Protein AF-A0A6H5GQK2-F1 (afdb_monomer_lite)

InterPro domains:
  IPR013785 Aldolase-type TIM barrel [G3DSA:3.20.20.70] (2-63)
  IPR013785 Aldolase-type TIM barrel [G3DSA:3.20.20.70] (64-144)
  IPR035587 DUS-like, FMN-binding domain [PF01207] (65-162)
  IPR035587 DUS-like, FMN-binding domain [cd02801] (6-141)

Secondary structure (DSSP, 8-state):
---TTEEEE---TTT--HHHHHHHHHTT-SBEE---EEHHHHHHT-HHHHHHT---TT-SSEE--EESS-S-----S---HHHHHHHHHHHTTS--EEES---SHHHHHHHHHH-TT--EEEESHHHHH-TTHHHHHHHTS-----HHHHHHHHHHHHHHHHHHH-SGGG-SSSGGG--

pLDDT: mean 80.26, std 15.57, range [28.27, 96.75]

Organism: NCBI:txid355587

Sequence (179 aa):
IDWKDKLYLAPLTTLGNLPFRRICKEYGADVTCGEMALASSLLRGDASEWSLVKRHSSEDLYGVQIHGRSREQRYTKNADWDYVEECAKKVFPVPVFGNGDVLSYEDYARVRDQCPTVQGVMIGRGALMKPWIFQEIKEKRIMDPSSSERLDMLRRFTNYGLDHWGSDNRVSQFCDLLH

Foldseek 3Di:
DQLAAAEEADQAAPQLAALLQVLLVVLPRLEYEFHAAEPVCVVVVPVVRVRRQDHDPSHPHYYYHYDPDDDDDDDDDFDDLLVQLVVLVVPPPDAAEAEGDCQALVSVVVSCVNRVSHRYYHYYVNCVVPSNRNNCNVVVHDDDDDPVVVVVSVVSSVVVVCVSQNPPVRDPDPVVVPD

Radius of gyration: 16.98 Å; chains: 1; bounding box: 46×35×44 Å

Structure (mmCIF, N/CA/C/O backbone):
data_AF-A0A6H5GQK2-F1
#
_entry.id   AF-A0A6H5GQK2-F1
#
loop_
_atom_site.group_PDB
_atom_site.id
_atom_site.type_symbol
_atom_site.label_atom_id
_atom_site.label_alt_id
_atom_site.label_comp_id
_atom_site.label_asym_id
_atom_site.label_entity_id
_atom_site.label_seq_id
_atom_site.pdbx_PDB_ins_code
_atom_site.Cartn_x
_atom_site.Cartn_y
_atom_site.Cartn_z
_atom_site.occupancy
_atom_site.B_iso_or_equiv
_atom_site.auth_seq_id
_atom_site.auth_comp_id
_atom_site.auth_asym_id
_atom_site.auth_atom_id
_atom_site.pdbx_PDB_model_num
ATOM 1 N N . ILE A 1 1 ? -13.191 -11.853 2.557 1.00 77.94 1 ILE A N 1
ATOM 2 C CA . ILE A 1 1 ? -11.900 -11.148 2.733 1.00 77.94 1 ILE A CA 1
ATOM 3 C C . ILE A 1 1 ? -12.042 -10.309 3.990 1.00 77.94 1 ILE A C 1
ATOM 5 O O . ILE A 1 1 ? -13.047 -9.618 4.099 1.00 77.94 1 ILE A O 1
ATOM 9 N N . ASP A 1 2 ? -11.117 -10.438 4.940 1.00 86.38 2 ASP A N 1
ATOM 10 C CA . ASP A 1 2 ? -11.052 -9.548 6.103 1.00 86.38 2 ASP A CA 1
ATOM 11 C C . ASP A 1 2 ? -10.295 -8.273 5.710 1.00 86.38 2 ASP A C 1
ATOM 13 O O . ASP A 1 2 ? -9.142 -8.346 5.277 1.00 86.38 2 ASP A O 1
ATOM 17 N N . TRP A 1 3 ? -10.970 -7.128 5.793 1.00 85.62 3 TRP A N 1
ATOM 18 C CA . TRP A 1 3 ? -10.455 -5.826 5.361 1.00 85.62 3 TRP A CA 1
ATOM 19 C C . TRP A 1 3 ? -9.858 -5.003 6.501 1.00 85.62 3 TRP A C 1
ATOM 21 O O . TRP A 1 3 ? -9.276 -3.951 6.238 1.00 85.62 3 TRP A O 1
ATOM 31 N N . LYS A 1 4 ? -9.980 -5.477 7.744 1.00 87.94 4 LYS A N 1
ATOM 32 C CA . LYS A 1 4 ? -9.558 -4.740 8.927 1.00 87.94 4 LYS A CA 1
ATOM 33 C C . LYS A 1 4 ? -8.034 -4.596 8.993 1.00 87.94 4 LYS A C 1
ATOM 35 O O . LYS A 1 4 ? -7.294 -5.557 8.784 1.00 87.94 4 LYS A O 1
ATOM 40 N N . ASP A 1 5 ? -7.593 -3.376 9.287 1.00 88.81 5 ASP A N 1
ATOM 41 C CA . ASP A 1 5 ? -6.206 -2.930 9.447 1.00 88.81 5 ASP A CA 1
ATOM 42 C C . ASP A 1 5 ? -5.292 -3.262 8.253 1.00 88.81 5 ASP A C 1
ATOM 44 O O . ASP A 1 5 ? -4.071 -3.335 8.389 1.00 88.81 5 ASP A O 1
ATOM 48 N N . LYS A 1 6 ? -5.873 -3.456 7.060 1.00 91.50 6 LYS A N 1
ATOM 49 C CA . LYS A 1 6 ? -5.107 -3.759 5.848 1.00 91.50 6 LYS A CA 1
ATOM 50 C C . LYS A 1 6 ? -4.387 -2.516 5.340 1.00 91.50 6 LYS A C 1
ATOM 52 O O . LYS A 1 6 ? -4.991 -1.452 5.182 1.00 91.50 6 LYS A O 1
ATOM 57 N N . LEU A 1 7 ? -3.109 -2.680 5.010 1.00 92.25 7 LEU A N 1
ATOM 58 C CA . LEU A 1 7 ? -2.312 -1.644 4.367 1.00 92.25 7 LEU A CA 1
ATOM 59 C C . LEU A 1 7 ? -2.449 -1.750 2.853 1.00 92.25 7 LEU A C 1
ATOM 61 O O . LEU A 1 7 ? -2.122 -2.776 2.250 1.00 92.25 7 LEU A O 1
ATOM 65 N N . TYR A 1 8 ? -2.935 -0.677 2.242 1.00 93.06 8 TYR A N 1
ATOM 66 C CA . TYR A 1 8 ? -3.222 -0.623 0.817 1.00 93.06 8 TYR A CA 1
ATOM 67 C C . TYR A 1 8 ? -2.175 0.266 0.128 1.00 93.06 8 TYR A C 1
ATOM 69 O O . TYR A 1 8 ? -2.024 1.434 0.473 1.00 93.06 8 TYR A O 1
ATOM 77 N N . LEU A 1 9 ? -1.461 -0.237 -0.880 1.00 92.12 9 LEU A N 1
ATOM 78 C CA . LEU A 1 9 ? -0.622 0.613 -1.732 1.00 92.12 9 LEU A CA 1
ATOM 79 C C . LEU A 1 9 ? -1.496 1.417 -2.703 1.00 92.12 9 LEU A C 1
ATOM 81 O O . LEU A 1 9 ? -2.191 0.827 -3.531 1.00 92.12 9 LEU A O 1
ATOM 85 N N . ALA A 1 10 ? -1.470 2.748 -2.605 1.00 88.44 10 ALA A N 1
ATOM 86 C CA . ALA A 1 10 ? -2.297 3.616 -3.440 1.00 88.44 10 ALA A CA 1
ATOM 87 C C . ALA A 1 10 ? -2.037 3.395 -4.943 1.00 88.44 10 ALA A C 1
ATOM 89 O O . ALA A 1 10 ? -0.904 3.092 -5.323 1.00 88.44 10 ALA A O 1
ATOM 90 N N . PRO A 1 11 ? -3.040 3.598 -5.817 1.00 84.81 11 PRO A N 1
ATOM 91 C CA . PRO A 1 11 ? -2.796 3.697 -7.249 1.00 84.81 11 PRO A CA 1
ATOM 92 C C . PRO A 1 11 ? -1.946 4.945 -7.524 1.00 84.81 11 PRO A C 1
ATOM 94 O O . PRO A 1 11 ? -2.381 6.077 -7.312 1.00 84.81 11 PRO A O 1
ATOM 97 N N . LEU A 1 12 ? -0.710 4.735 -7.970 1.00 83.00 12 LEU A N 1
ATOM 98 C CA . LEU A 1 12 ? 0.273 5.793 -8.201 1.00 83.00 12 LEU A CA 1
ATOM 99 C C . LEU A 1 12 ? 0.504 5.944 -9.701 1.00 83.00 12 LEU A C 1
ATOM 101 O O . LEU A 1 12 ? 1.308 5.225 -10.282 1.00 83.00 12 LEU A O 1
ATOM 105 N N . THR A 1 13 ? -0.212 6.865 -10.339 1.00 77.94 13 THR A N 1
ATOM 106 C CA . THR A 1 13 ? -0.029 7.161 -11.768 1.00 77.94 13 THR A CA 1
ATOM 107 C C . THR A 1 13 ? 1.442 7.471 -12.067 1.00 77.94 13 THR A C 1
ATOM 109 O O . THR A 1 13 ? 2.070 8.203 -11.307 1.00 77.94 13 THR A O 1
ATOM 112 N N . THR A 1 14 ? 1.972 6.865 -13.131 1.00 76.06 14 THR A N 1
ATOM 113 C CA . THR A 1 14 ? 3.360 6.894 -13.635 1.00 76.06 14 THR A CA 1
ATOM 114 C C . THR A 1 14 ? 4.455 6.338 -12.722 1.00 76.06 14 THR A C 1
ATOM 116 O O . THR A 1 14 ? 5.582 6.176 -13.178 1.00 76.06 14 THR A O 1
ATOM 119 N N . LEU A 1 15 ? 4.164 6.024 -11.457 1.00 80.94 15 LEU A N 1
ATOM 120 C CA . LEU A 1 15 ? 5.174 5.579 -10.482 1.00 80.94 15 LEU A CA 1
ATOM 121 C C . LEU A 1 15 ? 4.868 4.197 -9.874 1.00 80.94 15 LEU A C 1
ATOM 123 O O . LEU A 1 15 ? 5.761 3.523 -9.371 1.00 80.94 15 LEU A O 1
ATOM 127 N N . GLY A 1 16 ? 3.616 3.744 -9.938 1.00 77.31 16 GLY A N 1
ATOM 128 C CA . GLY A 1 16 ? 3.108 2.500 -9.353 1.00 77.31 16 GLY A CA 1
ATOM 129 C C . GLY A 1 16 ? 3.251 1.266 -10.244 1.00 77.31 16 GLY A C 1
ATOM 130 O O . GLY A 1 16 ? 2.364 0.407 -10.247 1.00 77.31 16 GLY A O 1
ATOM 131 N N . ASN A 1 17 ? 4.332 1.176 -11.020 1.00 87.25 17 ASN A N 1
ATOM 132 C CA . ASN A 1 17 ? 4.568 0.066 -11.945 1.00 87.25 17 ASN A CA 1
ATOM 133 C C . ASN A 1 17 ? 4.754 -1.282 -11.219 1.00 87.25 17 ASN A C 1
ATOM 135 O O . ASN A 1 17 ? 4.971 -1.345 -10.008 1.00 87.25 17 ASN A O 1
ATOM 139 N N . LEU A 1 18 ? 4.654 -2.391 -11.961 1.00 86.50 18 LEU A N 1
ATOM 140 C CA . LEU A 1 18 ? 4.690 -3.734 -11.374 1.00 86.50 18 LEU A CA 1
ATOM 141 C C . LEU A 1 18 ? 5.961 -4.009 -10.534 1.00 86.50 18 LEU A C 1
ATOM 143 O O . LEU A 1 18 ? 5.813 -4.522 -9.422 1.00 86.50 18 LEU A O 1
ATOM 147 N N . PRO A 1 19 ? 7.182 -3.648 -10.984 1.00 90.12 19 PRO A N 1
ATOM 148 C CA . PRO A 1 19 ? 8.389 -3.750 -10.160 1.00 90.12 19 PRO A CA 1
ATOM 149 C C . PRO A 1 19 ? 8.279 -3.040 -8.808 1.00 90.12 19 PRO A C 1
ATOM 151 O O . PRO A 1 19 ? 8.611 -3.628 -7.778 1.00 90.12 19 PRO A O 1
ATOM 154 N N . PHE A 1 20 ? 7.757 -1.811 -8.787 1.00 92.00 20 PHE A N 1
ATOM 155 C CA . PHE A 1 20 ? 7.584 -1.046 -7.553 1.00 92.00 20 PHE A CA 1
ATOM 156 C C . PHE A 1 20 ? 6.598 -1.726 -6.596 1.00 92.00 20 PHE A C 1
ATOM 158 O O . PHE A 1 20 ? 6.884 -1.895 -5.410 1.00 92.00 20 PHE A O 1
ATOM 165 N N . ARG A 1 21 ? 5.461 -2.205 -7.114 1.00 93.12 21 ARG A N 1
ATOM 166 C CA . ARG A 1 21 ? 4.459 -2.900 -6.290 1.00 93.12 21 ARG A CA 1
ATOM 167 C C . ARG A 1 21 ? 4.997 -4.189 -5.678 1.00 93.12 21 ARG A C 1
ATOM 169 O O . ARG A 1 21 ? 4.679 -4.479 -4.527 1.00 93.12 21 ARG A O 1
ATOM 176 N N . ARG A 1 22 ? 5.847 -4.931 -6.403 1.00 93.38 22 ARG A N 1
ATOM 177 C CA . ARG A 1 22 ? 6.537 -6.125 -5.873 1.00 93.38 22 ARG A CA 1
ATOM 178 C C . ARG A 1 22 ? 7.420 -5.772 -4.676 1.00 93.38 22 ARG A C 1
ATOM 180 O O . ARG A 1 22 ? 7.336 -6.449 -3.655 1.00 93.38 22 ARG A O 1
ATOM 187 N N . ILE A 1 23 ? 8.178 -4.677 -4.762 1.00 94.38 23 ILE A N 1
ATOM 188 C CA . ILE A 1 23 ? 8.978 -4.177 -3.635 1.00 94.38 23 ILE A CA 1
ATOM 189 C C . ILE A 1 23 ? 8.078 -3.830 -2.440 1.00 94.38 23 ILE A C 1
ATOM 191 O O . ILE A 1 23 ? 8.321 -4.301 -1.332 1.00 94.38 23 ILE A O 1
ATOM 195 N N . CYS A 1 24 ? 6.997 -3.071 -2.638 1.00 95.06 24 CYS A N 1
ATOM 196 C CA . CYS A 1 24 ? 6.070 -2.746 -1.547 1.00 95.06 24 CYS A CA 1
ATOM 197 C C . CYS A 1 24 ? 5.413 -3.991 -0.928 1.00 95.06 24 CYS A C 1
ATOM 199 O O . CYS A 1 24 ? 5.188 -4.029 0.282 1.00 95.06 24 CYS A O 1
ATOM 201 N N . LYS A 1 25 ? 5.118 -5.016 -1.735 1.00 95.00 25 LYS A N 1
ATOM 202 C CA . LYS A 1 25 ? 4.563 -6.288 -1.261 1.00 95.00 25 LYS A CA 1
ATOM 203 C C . LYS A 1 25 ? 5.546 -7.034 -0.354 1.00 95.00 25 LYS A C 1
ATOM 205 O O . LYS A 1 25 ? 5.121 -7.526 0.687 1.00 95.00 25 LYS A O 1
ATOM 210 N N . GLU A 1 26 ? 6.838 -7.057 -0.688 1.00 94.56 26 GLU A N 1
ATOM 211 C CA . GLU A 1 26 ? 7.888 -7.617 0.184 1.00 94.56 26 GLU A CA 1
ATOM 212 C C . GLU A 1 26 ? 7.983 -6.895 1.525 1.00 94.56 26 GLU A C 1
ATOM 214 O O . GLU A 1 26 ? 8.150 -7.534 2.559 1.00 94.56 26 GLU A O 1
ATOM 219 N N . TYR A 1 27 ? 7.812 -5.574 1.518 1.00 95.56 27 TYR A N 1
ATOM 220 C CA . TYR A 1 27 ? 7.781 -4.769 2.736 1.00 95.56 27 TYR A CA 1
ATOM 221 C C . TYR A 1 27 ? 6.449 -4.844 3.490 1.00 95.56 27 TYR A C 1
ATOM 223 O O . TYR A 1 27 ? 6.282 -4.212 4.528 1.00 95.56 27 TYR A O 1
ATOM 231 N N . GLY A 1 28 ? 5.494 -5.642 3.011 1.00 94.19 28 GLY A N 1
ATOM 232 C CA . GLY A 1 28 ? 4.276 -5.942 3.744 1.00 94.19 28 GLY A CA 1
ATOM 233 C C . GLY A 1 28 ? 3.064 -5.105 3.354 1.00 94.19 28 GLY A C 1
ATOM 234 O O . GLY A 1 28 ? 2.138 -5.026 4.156 1.00 94.19 28 GLY A O 1
ATOM 235 N N . ALA A 1 29 ? 2.993 -4.529 2.154 1.00 95.00 29 ALA A N 1
ATOM 236 C CA . ALA A 1 29 ? 1.700 -4.090 1.624 1.00 95.00 29 ALA A CA 1
ATOM 237 C C . ALA A 1 29 ? 0.729 -5.291 1.550 1.00 95.00 29 ALA A C 1
ATOM 239 O O . ALA A 1 29 ? 1.063 -6.339 0.994 1.00 95.00 29 ALA A O 1
ATOM 240 N N . ASP A 1 30 ? -0.472 -5.174 2.120 1.00 94.31 30 ASP A N 1
ATOM 241 C CA . ASP A 1 30 ? -1.446 -6.273 2.115 1.00 94.31 30 ASP A CA 1
ATOM 242 C C . ASP A 1 30 ? -2.231 -6.301 0.805 1.00 94.31 30 ASP A C 1
ATOM 244 O O . ASP A 1 30 ? -2.402 -7.365 0.203 1.00 94.31 30 ASP A O 1
ATOM 248 N N . VAL A 1 31 ? -2.661 -5.117 0.360 1.00 92.94 31 VAL A N 1
ATOM 249 C CA . VAL A 1 31 ? -3.391 -4.899 -0.889 1.00 92.94 31 VAL A CA 1
ATOM 250 C C . VAL A 1 31 ? -2.546 -4.030 -1.811 1.00 92.94 31 VAL A C 1
ATOM 252 O O . VAL A 1 31 ? -2.018 -2.996 -1.404 1.00 92.94 31 VAL A O 1
ATOM 255 N N . THR A 1 32 ? -2.426 -4.447 -3.063 1.00 91.44 32 THR A N 1
ATOM 256 C CA . THR A 1 32 ? -1.717 -3.704 -4.113 1.00 91.44 32 THR A CA 1
ATOM 257 C C . THR A 1 32 ? -2.703 -3.238 -5.169 1.00 91.44 32 THR A C 1
ATOM 259 O O . THR A 1 32 ? -3.744 -3.863 -5.381 1.00 91.44 32 THR A O 1
ATOM 262 N N . CYS A 1 33 ? -2.398 -2.124 -5.824 1.00 87.19 33 CYS A N 1
ATOM 263 C CA . CYS A 1 33 ? -3.242 -1.601 -6.884 1.00 87.19 33 CYS A CA 1
ATOM 264 C C . CYS A 1 33 ? -2.409 -1.164 -8.071 1.00 87.19 33 CYS A C 1
ATOM 266 O O . CYS A 1 33 ? -1.369 -0.528 -7.895 1.00 87.19 33 CYS A O 1
ATOM 268 N N . GLY A 1 34 ? -2.869 -1.526 -9.267 1.00 81.88 34 GLY A N 1
ATOM 269 C CA . GLY A 1 34 ? -2.313 -0.998 -10.505 1.00 81.88 34 GLY A CA 1
ATOM 270 C C . GLY A 1 34 ? -2.437 0.523 -10.578 1.00 81.88 34 GLY A C 1
ATOM 271 O O . GLY A 1 34 ? -3.142 1.160 -9.792 1.00 81.88 34 GLY A O 1
ATOM 272 N N . GLU A 1 35 ? -1.753 1.118 -11.547 1.00 81.88 35 GLU A N 1
ATOM 273 C CA . GLU A 1 35 ? -1.937 2.538 -11.831 1.00 81.88 35 GLU A CA 1
ATOM 274 C C . GLU A 1 35 ? -3.392 2.841 -12.208 1.00 81.88 35 GLU A C 1
ATOM 276 O O . GLU A 1 35 ? -4.150 1.963 -12.631 1.00 81.88 35 GLU A O 1
ATOM 281 N N . MET A 1 36 ? -3.782 4.110 -12.082 1.00 76.81 36 MET A N 1
ATOM 282 C CA . MET A 1 36 ? -5.102 4.551 -12.511 1.00 76.81 36 MET A CA 1
ATOM 283 C C . MET A 1 36 ? -5.249 4.362 -14.028 1.00 76.81 36 MET A C 1
ATOM 285 O O . MET A 1 36 ? -4.572 5.027 -14.822 1.00 76.81 36 MET A O 1
ATOM 289 N N . ALA A 1 37 ? -6.163 3.475 -14.420 1.00 66.56 37 ALA A N 1
ATOM 290 C CA . ALA A 1 37 ? -6.487 3.205 -15.812 1.00 66.56 37 ALA A CA 1
ATOM 291 C C . ALA A 1 37 ? -7.667 4.075 -16.268 1.00 66.56 37 ALA A C 1
ATOM 293 O O . ALA A 1 37 ? -8.657 4.256 -15.550 1.00 66.56 37 ALA A O 1
ATOM 294 N N . LEU A 1 38 ? -7.574 4.619 -17.481 1.00 69.56 38 LEU A N 1
ATOM 295 C CA . LEU A 1 38 ? -8.651 5.406 -18.078 1.00 69.56 38 LEU A CA 1
ATOM 296 C C . LEU A 1 38 ? -9.708 4.475 -18.676 1.00 69.56 38 LEU A C 1
ATOM 298 O O . LEU A 1 38 ? -9.401 3.654 -19.541 1.00 69.56 38 LEU A O 1
ATOM 302 N N . ALA A 1 39 ? -10.966 4.628 -18.248 1.00 65.12 39 ALA A N 1
ATOM 303 C CA . ALA A 1 39 ? -12.058 3.746 -18.671 1.00 65.12 39 ALA A CA 1
ATOM 304 C C . ALA A 1 39 ? -12.222 3.702 -20.201 1.00 65.12 39 ALA A C 1
ATOM 306 O O . ALA A 1 39 ? -12.412 2.636 -20.782 1.00 65.12 39 ALA A O 1
ATOM 307 N N . SER A 1 40 ? -12.101 4.855 -20.865 1.00 66.56 40 SER A N 1
ATOM 308 C CA . SER A 1 40 ? -12.223 4.976 -22.323 1.00 66.56 40 SER A CA 1
ATOM 309 C C . SER A 1 40 ? -11.122 4.231 -23.079 1.00 66.56 40 SER A C 1
ATOM 311 O O . SER A 1 40 ? -11.400 3.612 -24.102 1.00 66.56 40 SER A O 1
ATOM 313 N N . SER A 1 41 ? -9.890 4.254 -22.576 1.00 67.69 41 SER A N 1
ATOM 314 C CA . SER A 1 41 ? -8.748 3.580 -23.199 1.00 67.69 41 SER A CA 1
ATOM 315 C C . SER A 1 41 ? -8.752 2.068 -22.949 1.00 67.69 41 SER A C 1
ATOM 317 O O . SER A 1 41 ? -8.450 1.293 -23.855 1.00 67.69 41 SER A O 1
ATOM 319 N N . LEU A 1 42 ? -9.213 1.622 -21.772 1.00 61.56 42 LEU A N 1
ATOM 320 C CA . LEU A 1 42 ? -9.459 0.197 -21.515 1.00 61.56 42 LEU A CA 1
ATOM 321 C C . LEU A 1 42 ? -10.505 -0.381 -22.478 1.00 61.56 42 LEU A C 1
ATOM 323 O O . LEU A 1 42 ? -10.278 -1.442 -23.061 1.00 61.56 42 LEU A O 1
ATOM 327 N N . LEU A 1 43 ? -11.617 0.338 -22.685 1.00 67.31 43 LEU A N 1
ATOM 328 C CA . LEU A 1 43 ? -12.691 -0.074 -23.597 1.00 67.31 43 LEU A CA 1
ATOM 329 C C . LEU A 1 43 ? -12.255 -0.109 -25.069 1.00 67.31 43 LEU A C 1
ATOM 331 O O . LEU A 1 43 ? -12.780 -0.913 -25.833 1.00 67.31 43 LEU A O 1
ATOM 335 N N . ARG A 1 44 ? -11.293 0.733 -25.467 1.00 72.62 44 ARG A N 1
ATOM 336 C CA . ARG A 1 44 ? -10.707 0.723 -26.818 1.00 72.62 44 ARG A CA 1
ATOM 337 C C . ARG A 1 44 ? -9.692 -0.396 -27.045 1.00 72.62 44 ARG A C 1
ATOM 339 O O . ARG A 1 44 ? -9.328 -0.640 -28.191 1.00 72.62 44 ARG A O 1
ATOM 346 N N . GLY A 1 45 ? -9.269 -1.098 -25.993 1.00 66.88 45 GLY A N 1
ATOM 347 C CA . GLY A 1 45 ? -8.277 -2.164 -26.113 1.00 66.88 45 GLY A CA 1
ATOM 348 C C . GLY A 1 45 ? -6.835 -1.661 -26.183 1.00 66.88 45 GLY A C 1
ATOM 349 O O . GLY A 1 45 ? -5.970 -2.390 -26.665 1.00 66.88 45 GLY A O 1
ATOM 350 N N . ASP A 1 46 ? -6.558 -0.436 -25.723 1.00 73.50 46 ASP A N 1
ATOM 351 C CA . ASP A 1 46 ? -5.224 0.158 -25.823 1.00 73.50 46 ASP A CA 1
ATOM 352 C C . ASP A 1 46 ? -4.208 -0.683 -25.028 1.00 73.50 46 ASP A C 1
ATOM 354 O O . ASP A 1 46 ? -4.310 -0.833 -23.807 1.00 73.50 46 ASP A O 1
ATOM 358 N N . ALA A 1 47 ? -3.217 -1.254 -25.720 1.00 70.56 47 ALA A N 1
ATOM 359 C CA . ALA A 1 47 ? -2.283 -2.224 -25.139 1.00 70.56 47 ALA A CA 1
ATOM 360 C C . ALA A 1 47 ? -1.469 -1.657 -23.960 1.00 70.56 47 ALA A C 1
ATOM 362 O O . ALA A 1 47 ? -1.130 -2.402 -23.035 1.00 70.56 47 ALA A O 1
ATOM 363 N N . SER A 1 48 ? -1.190 -0.347 -23.966 1.00 70.00 48 SER A N 1
ATOM 364 C CA . SER A 1 48 ? -0.545 0.338 -22.843 1.00 70.00 48 SER A CA 1
ATOM 365 C C . SER A 1 48 ? -1.408 0.280 -21.581 1.00 70.00 48 SER A C 1
ATOM 367 O O . SER A 1 48 ? -0.889 -0.026 -20.513 1.00 70.00 48 SER A O 1
ATOM 369 N N . GLU A 1 49 ? -2.729 0.435 -21.691 1.00 67.44 49 GLU A N 1
ATOM 370 C CA . GLU A 1 49 ? -3.609 0.492 -20.516 1.00 67.44 49 GLU A CA 1
ATOM 371 C C . GLU A 1 49 ? -3.956 -0.899 -19.998 1.00 67.44 49 GLU A C 1
ATOM 373 O O . GLU A 1 49 ? -4.049 -1.115 -18.790 1.00 67.44 49 GLU A O 1
ATOM 378 N N . TRP A 1 50 ? -4.033 -1.882 -20.896 1.00 69.25 50 TRP A N 1
ATOM 379 C CA . TRP A 1 50 ? -4.107 -3.294 -20.521 1.00 69.25 50 TRP A CA 1
ATOM 380 C C . TRP A 1 50 ? -2.857 -3.779 -19.778 1.00 69.25 50 TRP A C 1
ATOM 382 O O . TRP A 1 50 ? -2.919 -4.772 -19.052 1.00 69.25 50 TRP A O 1
ATOM 392 N N . SER A 1 51 ? -1.717 -3.099 -19.925 1.00 71.25 51 SER A N 1
ATOM 393 C CA . SER A 1 51 ? -0.521 -3.404 -19.137 1.00 71.25 51 SER A CA 1
ATOM 394 C C . SER A 1 51 ? -0.651 -2.950 -17.676 1.00 71.25 51 SER A C 1
ATOM 396 O O . SER A 1 51 ? -0.184 -3.661 -16.785 1.00 71.25 51 SER A O 1
ATOM 398 N N . LEU A 1 52 ? -1.366 -1.846 -17.416 1.00 69.56 52 LEU A N 1
ATOM 399 C CA . LEU A 1 52 ? -1.545 -1.267 -16.077 1.00 69.56 52 LEU A CA 1
ATOM 400 C C . LEU A 1 52 ? -2.372 -2.165 -15.148 1.00 69.56 52 LEU A C 1
ATOM 402 O O . LEU A 1 52 ? -2.172 -2.147 -13.933 1.00 69.56 52 LEU A O 1
ATOM 406 N N . VAL A 1 53 ? -3.264 -2.977 -15.725 1.00 74.00 53 VAL A N 1
ATOM 407 C CA . VAL A 1 53 ? -4.149 -3.896 -14.990 1.00 74.00 53 VAL A CA 1
ATOM 408 C C . VAL A 1 53 ? -3.537 -5.281 -14.741 1.00 74.00 53 VAL A C 1
ATOM 410 O O . VAL A 1 53 ? -4.189 -6.159 -14.173 1.00 74.00 53 VAL A O 1
ATOM 413 N N . LYS A 1 54 ? -2.290 -5.513 -15.178 1.00 83.44 54 LYS A N 1
ATOM 414 C CA . LYS A 1 54 ? -1.584 -6.778 -14.942 1.00 83.44 54 LYS A CA 1
ATOM 415 C C . LYS A 1 54 ? -1.081 -6.859 -13.504 1.00 83.44 54 LYS A C 1
ATOM 417 O O . LYS A 1 54 ? -0.574 -5.879 -12.957 1.00 83.44 54 LYS A O 1
ATOM 422 N N . ARG A 1 55 ? -1.128 -8.072 -12.948 1.00 86.94 55 ARG A N 1
ATOM 423 C CA . ARG A 1 55 ? -0.587 -8.409 -11.626 1.00 86.94 55 ARG A CA 1
ATOM 424 C C . ARG A 1 55 ? 0.494 -9.483 -11.700 1.00 86.94 55 ARG A C 1
ATOM 426 O O . ARG A 1 55 ? 0.477 -10.322 -12.602 1.00 86.94 55 ARG A O 1
ATOM 433 N N . HIS A 1 56 ? 1.389 -9.484 -10.724 1.00 89.56 56 HIS A N 1
ATOM 434 C CA . HIS A 1 56 ? 2.339 -10.559 -10.464 1.00 89.56 56 HIS A CA 1
ATOM 435 C C . HIS A 1 56 ? 1.711 -11.608 -9.532 1.00 89.56 56 HIS A C 1
ATOM 437 O O . HIS A 1 56 ? 0.785 -11.318 -8.774 1.00 89.56 56 HIS A O 1
ATOM 443 N N . SER A 1 57 ? 2.218 -12.842 -9.558 1.00 88.56 57 SER A N 1
ATOM 444 C CA . SER A 1 57 ? 1.717 -13.939 -8.715 1.00 88.56 57 SER A CA 1
ATOM 445 C C . SER A 1 57 ? 1.878 -13.684 -7.214 1.00 88.56 57 SER A C 1
ATOM 447 O O . SER A 1 57 ? 1.125 -14.248 -6.430 1.00 88.56 57 SER A O 1
ATOM 449 N N . SER A 1 58 ? 2.811 -12.812 -6.820 1.00 88.38 58 SER A N 1
ATOM 450 C CA . SER A 1 58 ? 3.015 -12.390 -5.427 1.00 88.38 58 SER A CA 1
ATOM 451 C C . SER A 1 58 ? 1.954 -11.412 -4.907 1.00 88.38 58 SER A C 1
ATOM 453 O O . SER A 1 58 ? 1.967 -11.087 -3.727 1.00 88.38 58 SER A O 1
ATOM 455 N N . GLU A 1 59 ? 1.082 -10.868 -5.761 1.00 86.19 59 GLU A N 1
ATOM 456 C CA . GLU A 1 59 ? 0.019 -9.937 -5.364 1.00 86.19 59 GLU A CA 1
ATOM 457 C C . GLU A 1 59 ? -1.264 -10.725 -5.025 1.00 86.19 59 GLU A C 1
ATOM 459 O O . GLU A 1 59 ? -2.121 -10.949 -5.887 1.00 86.19 59 GLU A O 1
ATOM 464 N N . ASP A 1 60 ? -1.381 -11.168 -3.764 1.00 88.19 60 ASP A N 1
ATOM 465 C CA . ASP A 1 60 ? -2.499 -12.010 -3.284 1.00 88.19 60 ASP A CA 1
ATOM 466 C C . ASP A 1 60 ? -3.850 -11.278 -3.289 1.00 88.19 60 ASP A C 1
ATOM 468 O O . ASP A 1 60 ? -4.888 -11.859 -3.607 1.00 88.19 60 ASP A O 1
ATOM 472 N N . LEU A 1 61 ? -3.829 -9.988 -2.936 1.00 89.19 61 LEU A N 1
ATOM 473 C CA . LEU A 1 61 ? -4.964 -9.072 -2.996 1.00 89.19 61 LEU A CA 1
ATOM 474 C C . LEU A 1 61 ? -4.576 -7.902 -3.904 1.00 89.19 61 LEU A C 1
ATOM 476 O O . LEU A 1 61 ? -3.718 -7.085 -3.559 1.00 89.19 61 LEU A O 1
ATOM 480 N N . TYR A 1 62 ? -5.201 -7.852 -5.079 1.00 86.81 62 TYR A N 1
ATOM 481 C CA . TYR A 1 62 ? -4.907 -6.888 -6.135 1.00 86.81 62 TYR A CA 1
ATOM 482 C C . TYR A 1 62 ? -6.189 -6.220 -6.633 1.00 86.81 62 TYR A C 1
ATOM 484 O O . TYR A 1 62 ? -7.206 -6.889 -6.828 1.00 86.81 62 TYR A O 1
ATOM 492 N N . GLY A 1 63 ? -6.129 -4.910 -6.861 1.00 82.75 63 GLY A N 1
ATOM 493 C CA . GLY A 1 63 ? -7.199 -4.130 -7.477 1.00 82.75 63 GLY A CA 1
ATOM 494 C C . GLY A 1 63 ? -6.678 -3.167 -8.541 1.00 82.75 63 GLY A C 1
ATOM 495 O O . GLY A 1 63 ? -5.476 -3.005 -8.728 1.00 82.75 63 GLY A O 1
ATOM 496 N N . VAL A 1 64 ? -7.598 -2.513 -9.245 1.00 74.94 64 VAL A N 1
ATOM 497 C CA . VAL A 1 64 ? -7.292 -1.424 -10.181 1.00 74.94 64 VAL A CA 1
ATOM 498 C C . VAL A 1 64 ? -8.281 -0.291 -9.960 1.00 74.94 64 VAL A C 1
ATOM 500 O O . VAL A 1 64 ? -9.471 -0.533 -9.748 1.00 74.94 64 VAL A O 1
ATOM 503 N N . GLN A 1 65 ? -7.801 0.950 -10.004 1.00 74.56 65 GLN A N 1
ATOM 504 C CA . GLN A 1 65 ? -8.674 2.118 -10.004 1.00 74.56 65 GLN A CA 1
ATOM 505 C C . GLN A 1 65 ? -8.971 2.517 -11.450 1.00 74.56 65 GLN A C 1
ATOM 507 O O . GLN A 1 65 ? -8.057 2.795 -12.224 1.00 74.56 65 GLN A O 1
ATOM 512 N N . ILE A 1 66 ? -10.256 2.563 -11.802 1.00 61.47 66 ILE A N 1
ATOM 513 C CA . ILE A 1 66 ? -10.711 3.029 -13.112 1.00 61.47 66 ILE A CA 1
ATOM 514 C C . ILE A 1 66 ? -11.288 4.430 -12.948 1.00 61.47 66 ILE A C 1
ATOM 516 O O . ILE A 1 66 ? -12.222 4.634 -12.171 1.00 61.47 66 ILE A O 1
ATOM 520 N N . HIS A 1 67 ? -10.750 5.393 -13.693 1.00 63.53 67 HIS A N 1
ATOM 521 C CA . HIS A 1 67 ? -11.265 6.757 -13.707 1.00 63.53 67 HIS A CA 1
ATOM 522 C C . HIS A 1 67 ? -12.040 7.037 -15.000 1.00 63.53 67 HIS A C 1
ATOM 524 O O . HIS A 1 67 ? -11.587 6.728 -16.104 1.00 63.53 67 HIS A O 1
ATOM 530 N N . GLY A 1 68 ? -13.236 7.615 -14.857 1.00 40.53 68 GLY A N 1
ATOM 531 C CA . GLY A 1 68 ? -14.148 7.917 -15.967 1.00 40.53 68 GLY A CA 1
ATOM 532 C C . GLY A 1 68 ? -13.901 9.261 -16.668 1.00 40.53 68 GLY A C 1
ATOM 533 O O . GLY A 1 68 ? -14.702 9.639 -17.519 1.00 40.53 68 GLY A O 1
ATOM 534 N N . ARG A 1 69 ? -12.850 10.009 -16.295 1.00 46.84 69 ARG A N 1
ATOM 535 C CA . ARG A 1 69 ? -12.466 11.326 -16.858 1.00 46.84 69 ARG A CA 1
ATOM 536 C C . ARG A 1 69 ? -10.932 11.421 -17.031 1.00 46.84 69 ARG A C 1
ATOM 538 O O . ARG A 1 69 ? -10.249 10.433 -16.791 1.00 46.84 69 ARG A O 1
ATOM 545 N N . SER A 1 70 ? -10.381 12.533 -17.532 1.00 52.66 70 SER A N 1
ATOM 546 C CA . SER A 1 70 ? -8.935 12.689 -17.820 1.00 52.66 70 SER A CA 1
ATOM 547 C C . SER A 1 70 ? -8.062 12.832 -16.553 1.00 52.66 70 SER A C 1
ATOM 549 O O . SER A 1 70 ? -8.544 13.214 -15.492 1.00 52.66 70 SER A O 1
ATOM 551 N N . ARG A 1 71 ? -6.759 12.516 -16.664 1.00 53.44 71 ARG A N 1
ATOM 552 C CA . ARG A 1 71 ? -5.765 12.337 -15.572 1.00 53.44 71 ARG A CA 1
ATOM 553 C C . ARG A 1 71 ? -5.427 13.576 -14.704 1.00 53.44 71 ARG A C 1
ATOM 555 O O . ARG A 1 71 ? -4.634 13.452 -13.778 1.00 53.44 71 ARG A O 1
ATOM 562 N N . GLU A 1 72 ? -5.958 14.765 -14.982 1.00 54.06 72 GLU A N 1
ATOM 563 C CA . GLU A 1 72 ? -5.263 16.039 -14.685 1.00 54.06 72 GLU A CA 1
ATOM 564 C C . GLU A 1 72 ? -5.609 16.754 -13.363 1.00 54.06 72 GLU A C 1
ATOM 566 O O . GLU A 1 72 ? 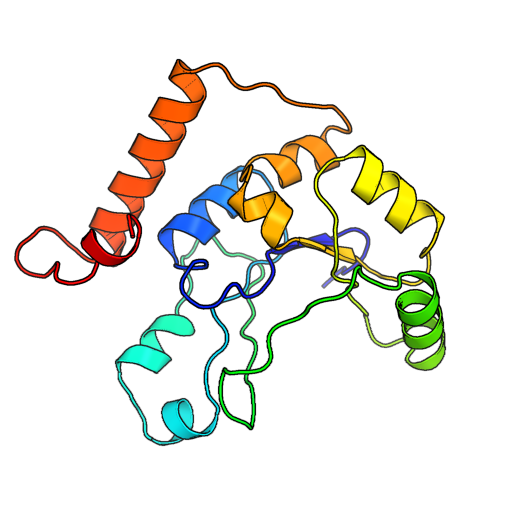-5.200 17.895 -13.152 1.00 54.06 72 GLU A O 1
ATOM 571 N N . GLN A 1 73 ? -6.295 16.118 -12.415 1.00 47.41 73 GLN A N 1
ATOM 572 C CA . GLN A 1 73 ? -6.603 16.772 -11.136 1.00 47.41 73 GLN A CA 1
ATOM 573 C C . GLN A 1 73 ? -5.478 16.564 -10.110 1.00 47.41 73 GLN A C 1
ATOM 575 O O . GLN A 1 73 ? -5.363 15.517 -9.479 1.00 47.41 73 GLN A O 1
ATOM 580 N N . ARG A 1 74 ? -4.628 17.587 -9.952 1.00 50.50 74 ARG A N 1
ATOM 581 C CA . ARG A 1 74 ? -3.569 17.651 -8.929 1.00 50.50 74 ARG A CA 1
ATOM 582 C C . ARG A 1 74 ? -4.127 18.176 -7.596 1.00 50.50 74 ARG A C 1
ATOM 584 O O . ARG A 1 74 ? -4.932 19.104 -7.589 1.00 50.50 74 ARG A O 1
ATOM 591 N N . TYR A 1 75 ? -3.665 17.624 -6.472 1.00 54.78 75 TYR A N 1
ATOM 592 C CA . TYR A 1 75 ? -4.049 18.043 -5.115 1.00 54.78 75 TYR A CA 1
ATOM 593 C C . TYR A 1 75 ? -3.052 19.072 -4.550 1.00 54.78 75 TYR A C 1
ATOM 595 O O . TYR A 1 75 ? -1.848 18.837 -4.581 1.00 54.78 75 TYR A O 1
ATOM 603 N N . THR A 1 76 ? -3.543 20.197 -4.018 1.00 52.25 76 THR A N 1
ATOM 604 C CA . THR A 1 76 ? -2.735 21.272 -3.391 1.00 52.25 76 THR A CA 1
ATOM 605 C C . THR A 1 76 ? -3.020 21.464 -1.896 1.00 52.25 76 THR A C 1
ATOM 607 O O . THR A 1 76 ? -2.576 22.446 -1.305 1.00 52.25 76 THR A O 1
ATOM 610 N N . LYS A 1 77 ? -3.764 20.548 -1.264 1.00 62.00 77 LYS A N 1
ATOM 611 C CA . LYS A 1 77 ? -4.136 20.623 0.157 1.00 62.00 77 LYS A CA 1
ATOM 612 C C . LYS A 1 77 ? -3.807 19.318 0.881 1.00 62.00 77 LYS A C 1
ATOM 614 O O . LYS A 1 77 ? -3.840 18.257 0.260 1.00 62.00 77 LYS A O 1
ATOM 619 N N . ASN A 1 78 ? -3.509 19.428 2.177 1.00 69.50 78 ASN A N 1
ATOM 620 C CA . ASN A 1 78 ? -3.366 18.282 3.078 1.00 69.50 78 ASN A CA 1
ATOM 621 C C . ASN A 1 78 ? -4.682 17.495 3.158 1.00 69.50 78 ASN A C 1
ATOM 623 O O . ASN A 1 78 ? -5.759 18.045 2.913 1.00 69.50 78 ASN A O 1
ATOM 627 N N . ALA A 1 79 ? -4.586 16.220 3.513 1.00 73.44 79 ALA A N 1
ATOM 628 C CA . ALA A 1 79 ? -5.736 15.353 3.698 1.00 73.44 79 ALA A CA 1
ATOM 629 C C . ALA A 1 79 ? -6.533 15.721 4.957 1.00 73.44 79 ALA A C 1
ATOM 631 O O . ALA A 1 79 ? -5.976 15.884 6.042 1.00 73.44 79 ALA A O 1
ATOM 632 N N . ASP A 1 80 ? -7.849 15.817 4.796 1.00 77.94 80 ASP A N 1
ATOM 633 C CA . ASP A 1 80 ? -8.805 16.045 5.876 1.00 77.94 80 ASP A CA 1
ATOM 634 C C . ASP A 1 80 ? -9.330 14.693 6.381 1.00 77.94 80 ASP A C 1
ATOM 636 O O . ASP A 1 80 ? -10.243 14.097 5.804 1.00 77.94 80 ASP A O 1
ATOM 640 N N . TRP A 1 81 ? -8.688 14.168 7.424 1.00 79.56 81 TRP A N 1
ATOM 641 C CA . TRP A 1 81 ? -9.010 12.856 7.987 1.00 79.56 81 TRP A CA 1
ATOM 642 C C . TRP A 1 81 ? -10.314 12.842 8.798 1.00 79.56 81 TRP A C 1
ATOM 644 O O . TRP A 1 81 ? -10.970 11.800 8.861 1.00 79.56 81 TRP A O 1
ATOM 654 N N . ASP A 1 82 ? -10.749 13.990 9.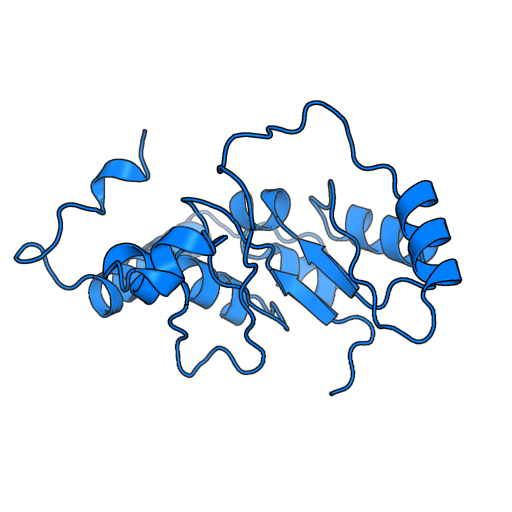328 1.00 79.69 82 ASP A N 1
ATOM 655 C CA . ASP A 1 82 ? -12.055 14.111 9.984 1.00 79.69 82 ASP A CA 1
ATOM 656 C C . ASP A 1 82 ? -13.180 13.907 8.964 1.00 79.69 82 ASP A C 1
ATOM 658 O O . ASP A 1 82 ? -14.092 13.104 9.187 1.00 79.69 82 ASP A O 1
ATOM 662 N N . TYR A 1 83 ? -13.064 14.536 7.789 1.00 71.38 83 TYR A N 1
ATOM 663 C CA . TYR A 1 83 ? -14.015 14.345 6.693 1.00 71.38 83 TYR A CA 1
ATOM 664 C C . TYR A 1 83 ? -14.048 12.892 6.190 1.00 71.38 83 TYR A C 1
ATOM 666 O O . TYR A 1 83 ? -15.119 12.338 5.923 1.00 71.38 83 TYR A O 1
ATOM 674 N N . VAL A 1 84 ? -12.885 12.236 6.101 1.00 67.94 84 VAL A N 1
ATOM 675 C CA . VAL A 1 84 ? -12.789 10.815 5.718 1.00 67.94 84 VAL A CA 1
ATOM 676 C C . VAL A 1 84 ? -13.531 9.915 6.713 1.00 67.94 84 VAL A C 1
ATOM 678 O O . VAL A 1 84 ? -14.265 9.020 6.287 1.00 67.94 84 VAL A O 1
ATOM 681 N N . GLU A 1 85 ? -13.391 10.155 8.018 1.00 84.25 85 GLU A N 1
ATOM 682 C CA . GLU A 1 85 ? -14.096 9.396 9.059 1.00 84.25 85 GLU A CA 1
ATOM 683 C C . GLU A 1 85 ? -15.616 9.626 9.015 1.00 84.25 85 GLU A C 1
ATOM 685 O O . GLU A 1 85 ? -16.393 8.675 9.140 1.00 84.25 85 GLU A O 1
ATOM 690 N N . GLU A 1 86 ? -16.074 10.862 8.784 1.00 71.75 86 GLU A N 1
ATOM 691 C CA . GLU A 1 86 ? -17.502 11.151 8.597 1.00 71.75 86 GLU A CA 1
ATOM 692 C C . GLU A 1 86 ? -18.089 10.415 7.385 1.00 71.75 86 GLU A C 1
ATOM 694 O O . GLU A 1 86 ? -19.187 9.848 7.465 1.00 71.75 86 GLU A O 1
ATOM 699 N N . CYS A 1 87 ? -17.361 10.384 6.265 1.00 65.50 87 CYS A N 1
ATOM 700 C CA . CYS A 1 87 ? -17.741 9.601 5.094 1.00 65.50 87 CYS A CA 1
ATOM 701 C C . CYS A 1 87 ? -17.801 8.103 5.417 1.00 65.50 87 CYS A C 1
ATOM 703 O O . CYS A 1 87 ? -18.795 7.456 5.079 1.00 65.50 87 CYS A O 1
ATOM 705 N N . ALA A 1 88 ? -16.785 7.565 6.101 1.00 72.19 88 ALA A N 1
ATOM 706 C CA . ALA A 1 88 ? -16.714 6.153 6.474 1.00 72.19 88 ALA A CA 1
ATOM 707 C C . ALA A 1 88 ? -17.911 5.717 7.334 1.00 72.19 88 ALA A C 1
ATOM 709 O O . ALA A 1 88 ? -18.523 4.684 7.057 1.00 72.19 88 ALA A O 1
ATOM 710 N N . LYS A 1 89 ? -18.316 6.538 8.312 1.00 79.38 89 LYS A N 1
ATOM 711 C CA . LYS A 1 89 ? -19.508 6.292 9.143 1.00 79.38 89 LYS A CA 1
ATOM 712 C C . LYS A 1 89 ? -20.798 6.231 8.328 1.00 79.38 89 LYS A C 1
ATOM 714 O O . LYS A 1 89 ? -21.643 5.381 8.592 1.00 79.38 89 LYS A O 1
ATOM 719 N N . LYS A 1 90 ? -20.960 7.113 7.336 1.00 75.31 90 LYS A N 1
ATOM 720 C CA . LYS A 1 90 ? -22.188 7.194 6.522 1.00 75.31 90 LYS A CA 1
ATOM 721 C C . LYS A 1 90 ? -22.370 6.019 5.569 1.00 75.31 90 LYS A C 1
ATOM 723 O O . LYS A 1 90 ? -23.505 5.649 5.292 1.00 75.31 90 LYS A O 1
ATOM 728 N N . VAL A 1 91 ? -21.279 5.468 5.041 1.00 74.88 91 VAL A N 1
ATOM 729 C CA . VAL A 1 91 ? -21.338 4.378 4.049 1.00 74.88 91 VAL A CA 1
ATOM 730 C C . VAL A 1 91 ? -21.218 2.988 4.672 1.00 74.88 91 VAL A C 1
ATOM 732 O O . VAL A 1 91 ? -21.260 1.989 3.955 1.00 74.88 91 VAL A O 1
ATOM 735 N N . PHE A 1 92 ? -21.092 2.900 5.997 1.00 70.44 92 PHE A N 1
ATOM 736 C CA . PHE A 1 92 ? -21.118 1.635 6.723 1.00 70.44 92 PHE A CA 1
ATOM 737 C C . PHE A 1 92 ? -22.356 0.795 6.329 1.00 70.44 92 PHE A C 1
ATOM 739 O O . PHE A 1 92 ? -23.456 1.344 6.245 1.00 70.44 92 PHE A O 1
ATOM 746 N N . PRO A 1 93 ? -22.223 -0.529 6.093 1.00 79.62 93 PRO A N 1
ATOM 747 C CA . PRO A 1 93 ? -21.069 -1.398 6.367 1.00 79.62 93 PRO A CA 1
ATOM 748 C C . PRO A 1 93 ? -20.065 -1.557 5.210 1.00 79.62 93 PRO A C 1
ATOM 750 O O . PRO A 1 93 ? -19.267 -2.494 5.217 1.00 79.62 93 PRO A O 1
ATOM 753 N N . VAL A 1 94 ? -20.090 -0.687 4.198 1.00 76.75 94 VAL A N 1
ATOM 754 C CA . VAL A 1 94 ? -19.138 -0.765 3.079 1.00 76.75 94 VAL A CA 1
ATOM 755 C C . VAL A 1 94 ? -17.713 -0.487 3.585 1.00 76.75 94 VAL A C 1
ATOM 757 O O . VAL A 1 94 ? -17.506 0.507 4.284 1.00 76.75 94 VAL A O 1
ATOM 760 N N . PRO A 1 95 ? -16.709 -1.325 3.252 1.00 79.12 95 PRO A N 1
ATOM 761 C CA . PRO A 1 95 ? -15.337 -1.100 3.687 1.00 79.12 95 PRO A CA 1
ATOM 762 C C . PRO A 1 95 ? -14.751 0.150 3.025 1.00 79.12 95 PRO A C 1
ATOM 764 O O . PRO A 1 95 ? -14.672 0.240 1.799 1.00 79.12 95 PRO A O 1
ATOM 767 N N . VAL A 1 96 ? -14.307 1.099 3.850 1.00 78.06 96 VAL A N 1
ATOM 768 C CA . VAL A 1 96 ? -13.656 2.338 3.410 1.00 78.06 96 VAL A CA 1
ATOM 769 C C . VAL A 1 96 ? -12.175 2.300 3.746 1.00 78.06 96 VAL A C 1
ATOM 771 O O . VAL A 1 96 ? -11.795 1.977 4.871 1.00 78.06 96 VAL A O 1
ATOM 774 N N . PHE A 1 97 ? -11.356 2.681 2.769 1.00 84.56 97 PHE A N 1
ATOM 775 C CA . PHE A 1 97 ? -9.923 2.893 2.927 1.00 84.56 97 PHE A CA 1
ATOM 776 C C . PHE A 1 97 ? -9.636 4.384 2.820 1.00 84.56 97 PHE A C 1
ATOM 778 O O . PHE A 1 97 ? -9.922 4.994 1.790 1.00 84.56 97 PHE A O 1
ATOM 785 N N . GLY A 1 98 ? -9.088 4.972 3.879 1.00 81.12 98 GLY A N 1
ATOM 786 C CA . GLY A 1 98 ? -8.696 6.376 3.863 1.00 81.12 98 GLY A CA 1
ATOM 787 C C . GLY A 1 98 ? -7.324 6.559 3.220 1.00 81.12 98 GLY A C 1
ATOM 788 O O . GLY A 1 98 ? -6.470 5.679 3.320 1.00 81.12 98 GLY A O 1
ATOM 789 N N . ASN A 1 99 ? -7.093 7.693 2.564 1.00 82.19 99 ASN A N 1
ATOM 790 C CA . ASN A 1 99 ? -5.824 8.017 1.914 1.00 82.19 99 ASN A CA 1
ATOM 791 C C . ASN A 1 99 ? -5.403 9.449 2.246 1.00 82.19 99 ASN A C 1
ATOM 793 O O . ASN A 1 99 ? -6.217 10.361 2.120 1.00 82.19 99 ASN A O 1
ATOM 797 N N . GLY A 1 100 ? -4.122 9.648 2.573 1.00 80.31 100 GLY A N 1
ATOM 798 C CA . GLY A 1 100 ? -3.553 10.992 2.670 1.00 80.31 100 GLY A CA 1
ATOM 799 C C . GLY A 1 100 ? -2.463 11.170 3.724 1.00 80.31 100 GLY A C 1
ATOM 800 O O . GLY A 1 100 ? -2.633 10.771 4.865 1.00 80.31 100 GLY A O 1
ATOM 801 N N . ASP A 1 101 ? -1.346 11.789 3.335 1.00 84.25 101 ASP A N 1
ATOM 802 C CA . ASP A 1 101 ? -0.290 12.299 4.234 1.00 84.25 101 ASP A CA 1
ATOM 803 C C . ASP A 1 101 ? 0.232 11.334 5.322 1.00 84.25 101 ASP A C 1
ATOM 805 O O . ASP A 1 101 ? 0.710 11.767 6.364 1.00 84.25 101 ASP A O 1
ATOM 809 N N . VAL A 1 102 ? 0.198 10.021 5.073 1.00 89.38 102 VAL A N 1
ATOM 810 C CA . VAL A 1 102 ? 0.860 9.027 5.931 1.00 89.38 102 VAL A CA 1
ATOM 811 C C . VAL A 1 102 ? 2.286 8.824 5.440 1.00 89.38 102 VAL A C 1
ATOM 813 O O . VAL A 1 102 ? 2.511 8.177 4.411 1.00 89.38 102 VAL A O 1
ATOM 816 N N . LEU A 1 103 ? 3.238 9.426 6.156 1.00 92.44 103 LEU A N 1
ATOM 817 C CA . LEU A 1 103 ? 4.664 9.420 5.831 1.00 92.44 103 LEU A CA 1
ATOM 818 C C . LEU A 1 103 ? 5.505 8.691 6.884 1.00 92.44 103 LEU A C 1
ATOM 820 O O . LEU A 1 103 ? 6.704 8.536 6.681 1.00 92.44 103 LEU A O 1
ATOM 824 N N . SER A 1 104 ? 4.920 8.209 7.978 1.00 93.69 104 SER A N 1
ATOM 825 C CA . SER A 1 104 ? 5.590 7.371 8.978 1.00 93.69 104 SER A CA 1
ATOM 826 C C . SER A 1 104 ? 4.618 6.438 9.701 1.00 93.69 104 SER A C 1
ATOM 828 O O . SER A 1 104 ? 3.401 6.508 9.498 1.00 93.69 104 SER A O 1
ATOM 830 N N . TYR A 1 105 ? 5.149 5.548 10.547 1.00 94.56 105 TYR A N 1
ATOM 831 C CA . TYR A 1 105 ? 4.299 4.706 11.387 1.00 94.56 105 TYR A CA 1
ATOM 832 C C . TYR A 1 105 ? 3.504 5.542 12.402 1.00 94.56 105 TYR A C 1
ATOM 834 O O . TYR A 1 105 ? 2.371 5.192 12.721 1.00 94.56 105 TYR A O 1
ATOM 842 N N . GLU A 1 106 ? 4.066 6.646 12.897 1.00 95.50 106 GLU A N 1
ATOM 843 C CA . GLU A 1 106 ? 3.396 7.557 13.825 1.00 95.50 106 GLU A CA 1
ATOM 844 C C . GLU A 1 106 ? 2.222 8.266 13.154 1.00 95.50 106 GLU A C 1
ATOM 846 O O . GLU A 1 106 ? 1.152 8.376 13.753 1.00 95.50 106 GLU A O 1
ATOM 851 N N . ASP A 1 107 ? 2.386 8.692 11.896 1.00 92.69 107 ASP A N 1
ATOM 852 C CA . ASP A 1 107 ? 1.278 9.243 11.114 1.00 92.69 107 ASP A CA 1
ATOM 853 C C . ASP A 1 107 ? 0.158 8.213 10.955 1.00 92.69 107 ASP A C 1
ATOM 855 O O . ASP A 1 107 ? -1.014 8.541 11.137 1.00 92.69 107 ASP A O 1
ATOM 859 N N . TYR A 1 108 ? 0.514 6.957 10.660 1.00 93.81 108 TYR A N 1
ATOM 860 C CA . TYR A 1 108 ? -0.455 5.868 10.577 1.00 93.81 108 TYR A CA 1
ATOM 861 C C . TYR A 1 108 ? -1.172 5.650 11.914 1.00 93.81 108 TYR A C 1
ATOM 863 O O . TYR A 1 108 ? -2.397 5.569 11.933 1.00 93.81 108 TYR A O 1
ATOM 871 N N . ALA A 1 109 ? -0.437 5.583 13.028 1.00 93.88 109 ALA A N 1
ATOM 872 C CA . ALA A 1 109 ? -1.013 5.392 14.358 1.00 93.88 109 ALA A CA 1
ATOM 873 C C . ALA A 1 109 ? -1.997 6.519 14.706 1.00 93.88 109 ALA A C 1
ATOM 875 O O . ALA A 1 109 ? -3.135 6.241 15.074 1.00 93.88 109 ALA A O 1
ATOM 876 N N . ARG A 1 110 ? -1.607 7.778 14.465 1.00 93.31 110 ARG A N 1
ATOM 877 C CA . ARG A 1 110 ? -2.472 8.950 14.658 1.00 93.31 110 ARG A CA 1
ATOM 878 C C . ARG A 1 110 ? -3.759 8.850 13.838 1.00 93.31 110 ARG A C 1
ATOM 880 O O . ARG A 1 110 ? -4.839 9.081 14.370 1.00 93.31 110 ARG A O 1
ATOM 887 N N . VAL A 1 111 ? -3.655 8.479 12.560 1.00 89.50 111 VAL A N 1
ATOM 888 C CA . VAL A 1 111 ? -4.819 8.294 11.680 1.00 89.50 111 VAL A CA 1
ATOM 889 C C . VAL A 1 111 ? -5.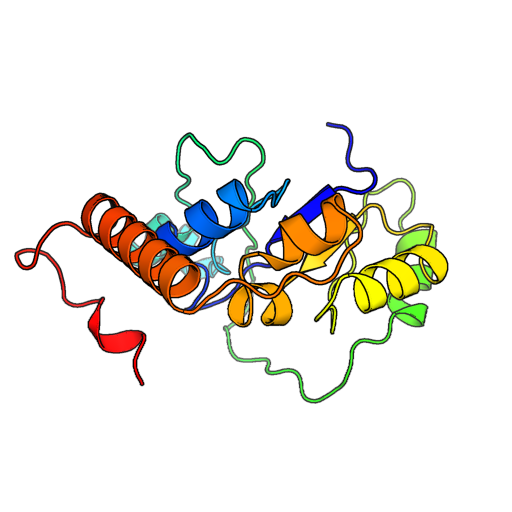712 7.148 12.156 1.00 89.50 111 VAL A C 1
ATOM 891 O O . VAL A 1 111 ? -6.933 7.269 12.109 1.00 89.50 111 VAL A O 1
ATOM 894 N N . ARG A 1 112 ? -5.143 6.031 12.624 1.00 91.81 112 ARG A N 1
ATOM 895 C CA . ARG A 1 112 ? -5.934 4.905 13.145 1.00 91.81 112 ARG A CA 1
ATOM 896 C C . ARG A 1 112 ? -6.686 5.261 14.421 1.00 91.81 112 ARG A C 1
ATOM 898 O O . ARG A 1 112 ? -7.833 4.840 14.553 1.00 91.81 112 ARG A O 1
ATOM 905 N N . ASP A 1 113 ? -6.077 6.050 15.301 1.00 92.62 113 ASP A N 1
ATOM 906 C CA . ASP A 1 113 ? -6.721 6.532 16.524 1.00 92.62 113 ASP A CA 1
ATOM 907 C C . ASP A 1 113 ? -7.834 7.549 16.213 1.00 92.62 113 ASP A C 1
ATOM 909 O O . ASP A 1 113 ? -8.905 7.505 16.819 1.00 92.62 113 ASP A O 1
ATOM 913 N N . GLN A 1 114 ? -7.607 8.436 15.238 1.00 88.31 114 GLN A N 1
ATOM 914 C CA . GLN A 1 114 ? -8.569 9.458 14.813 1.00 88.31 114 GLN A CA 1
ATOM 915 C C . GLN A 1 114 ? -9.750 8.879 14.016 1.00 88.31 114 GLN A C 1
ATOM 917 O O . GLN A 1 114 ? -10.885 9.331 14.173 1.00 88.31 114 GLN A O 1
ATOM 922 N N . CYS A 1 115 ? -9.498 7.877 13.168 1.00 86.19 115 CYS A N 1
ATOM 923 C CA . CYS A 1 115 ? -10.460 7.340 12.204 1.00 86.19 115 CYS A CA 1
ATOM 924 C C . CYS A 1 115 ? -10.704 5.829 12.412 1.00 86.19 115 CYS A C 1
ATOM 926 O O . CYS A 1 115 ? -10.314 5.011 11.566 1.00 86.19 115 CYS A O 1
ATOM 928 N N . PRO A 1 116 ? -11.331 5.408 13.527 1.00 90.38 116 PRO A N 1
ATOM 929 C CA . PRO A 1 116 ? -11.520 3.991 13.842 1.00 90.38 116 PRO A CA 1
ATOM 930 C C . PRO A 1 116 ? -12.505 3.278 12.901 1.00 90.38 116 PRO A C 1
ATOM 932 O O . PRO A 1 116 ? -12.459 2.050 12.803 1.00 90.38 116 PRO A O 1
ATOM 935 N N . THR A 1 117 ? -13.382 4.011 12.201 1.00 85.44 117 THR A N 1
ATOM 936 C CA . THR A 1 117 ? -14.367 3.421 11.274 1.00 85.44 117 THR A CA 1
ATOM 937 C C . THR A 1 117 ? -13.732 3.018 9.941 1.00 85.44 117 THR A C 1
ATOM 939 O O . THR A 1 117 ? -14.186 2.075 9.281 1.00 85.44 117 THR A O 1
ATOM 942 N N . VAL A 1 118 ? -12.645 3.690 9.553 1.00 82.44 118 VAL A N 1
ATOM 943 C CA . VAL A 1 118 ? -11.837 3.325 8.387 1.00 82.44 118 VAL A CA 1
ATOM 944 C C . VAL A 1 118 ? -11.261 1.917 8.576 1.00 82.44 118 VAL A C 1
ATOM 946 O O . VAL A 1 118 ? -10.689 1.590 9.617 1.00 82.44 118 VAL A O 1
ATOM 949 N N . GLN A 1 119 ? -11.414 1.071 7.555 1.00 86.19 119 GLN A N 1
ATOM 950 C CA . GLN A 1 119 ? -10.992 -0.332 7.602 1.00 86.19 119 GLN A CA 1
ATOM 951 C C . GLN A 1 119 ? -9.492 -0.496 7.399 1.00 86.19 119 GLN A C 1
ATOM 953 O O . GLN A 1 119 ? -8.897 -1.405 7.961 1.00 86.19 119 GLN A O 1
ATOM 958 N N . GLY A 1 120 ? -8.869 0.391 6.633 1.00 86.69 120 GLY A N 1
ATOM 959 C CA . GLY A 1 120 ? -7.439 0.363 6.383 1.00 86.69 120 GLY A CA 1
ATOM 960 C C . GLY A 1 120 ? -6.953 1.672 5.785 1.00 86.69 120 GLY A C 1
ATOM 961 O O . GLY A 1 120 ? -7.744 2.518 5.365 1.00 86.69 120 GLY A O 1
ATOM 962 N N . VAL A 1 121 ? -5.639 1.837 5.735 1.00 89.31 121 VAL A N 1
ATOM 963 C CA . VAL A 1 121 ? -5.021 3.055 5.212 1.00 89.31 121 VAL A CA 1
ATOM 964 C C . VAL A 1 121 ? -4.367 2.753 3.879 1.00 89.31 121 VAL A C 1
ATOM 966 O O . VAL A 1 121 ? -3.587 1.810 3.732 1.00 89.31 121 VAL A O 1
ATOM 969 N N . MET A 1 122 ? -4.688 3.594 2.908 1.00 90.75 122 MET A N 1
ATOM 970 C CA . MET A 1 122 ? -4.056 3.621 1.611 1.00 90.75 122 MET A CA 1
ATOM 971 C C . MET A 1 122 ? -2.862 4.579 1.637 1.00 90.75 122 MET A C 1
ATOM 973 O O . MET A 1 122 ? -3.010 5.762 1.944 1.00 90.75 122 MET A O 1
ATOM 977 N N . ILE A 1 123 ? -1.680 4.084 1.280 1.00 91.81 123 ILE A N 1
ATOM 978 C CA . ILE A 1 123 ? -0.406 4.803 1.371 1.00 91.81 123 ILE A CA 1
ATOM 979 C C . ILE A 1 123 ? 0.111 5.094 -0.036 1.00 91.81 123 ILE A C 1
ATOM 981 O O . ILE A 1 123 ? 0.307 4.182 -0.835 1.00 91.81 123 ILE A O 1
ATOM 985 N N . GLY A 1 124 ? 0.315 6.380 -0.335 1.00 88.75 124 GLY A N 1
ATOM 986 C CA . GLY A 1 124 ? 0.831 6.857 -1.622 1.00 88.75 124 GLY A CA 1
ATOM 987 C C . GLY A 1 124 ? 2.251 7.407 -1.507 1.00 88.75 124 GLY A C 1
ATOM 988 O O . GLY A 1 124 ? 3.219 6.656 -1.561 1.00 88.75 124 GLY A O 1
ATOM 989 N N . ARG A 1 125 ? 2.377 8.727 -1.308 1.00 87.19 125 ARG A N 1
ATOM 990 C CA . ARG A 1 125 ? 3.670 9.440 -1.217 1.00 87.19 125 ARG A CA 1
ATOM 991 C C . ARG A 1 125 ? 4.655 8.814 -0.223 1.00 87.19 125 ARG A C 1
ATOM 993 O O . ARG A 1 125 ? 5.826 8.679 -0.555 1.00 87.19 125 ARG A O 1
ATOM 1000 N N . GLY A 1 126 ? 4.181 8.366 0.941 1.00 89.62 126 GLY A N 1
ATOM 1001 C CA . GLY A 1 126 ? 5.024 7.673 1.920 1.00 89.62 126 GLY A CA 1
ATOM 1002 C C . GLY A 1 126 ? 5.701 6.424 1.348 1.00 89.62 126 GLY A C 1
ATOM 1003 O O . GLY A 1 126 ? 6.894 6.238 1.557 1.00 89.62 126 GLY A O 1
ATOM 1004 N N . ALA A 1 127 ? 4.987 5.624 0.548 1.00 92.31 127 ALA A N 1
ATOM 1005 C CA . ALA A 1 127 ? 5.544 4.432 -0.092 1.00 92.31 127 ALA A CA 1
ATOM 1006 C C . ALA A 1 127 ? 6.563 4.778 -1.191 1.00 92.31 127 ALA A C 1
ATOM 1008 O O . ALA A 1 127 ? 7.544 4.056 -1.346 1.00 92.31 127 ALA A O 1
ATOM 1009 N N . LEU A 1 128 ? 6.361 5.881 -1.925 1.00 88.50 128 LEU A N 1
ATOM 1010 C CA . LEU A 1 128 ? 7.332 6.374 -2.915 1.00 88.50 128 LEU A CA 1
ATOM 1011 C C . LEU A 1 128 ? 8.638 6.836 -2.261 1.00 88.50 128 LEU A C 1
ATOM 1013 O O . LEU A 1 128 ? 9.714 6.578 -2.787 1.00 88.50 128 LEU A O 1
ATOM 1017 N N . MET A 1 129 ? 8.542 7.515 -1.116 1.00 89.94 129 MET A N 1
ATOM 1018 C CA . MET A 1 129 ? 9.710 7.993 -0.371 1.00 89.94 129 MET A CA 1
ATOM 1019 C C . MET A 1 129 ? 10.450 6.848 0.324 1.00 89.94 129 MET A C 1
ATOM 1021 O O . MET A 1 129 ? 11.678 6.815 0.333 1.00 89.94 129 MET A O 1
ATOM 1025 N N . LYS A 1 130 ? 9.700 5.915 0.917 1.00 93.06 130 LYS A N 1
ATOM 1026 C CA . LYS A 1 130 ? 10.231 4.747 1.618 1.00 93.06 130 LYS A CA 1
ATOM 1027 C C . LYS A 1 130 ? 9.323 3.533 1.412 1.00 93.06 130 LYS A C 1
ATOM 1029 O O . LYS A 1 130 ? 8.334 3.368 2.130 1.00 93.06 130 LYS A O 1
ATOM 1034 N N . PRO A 1 131 ? 9.678 2.618 0.496 1.00 93.94 131 PRO A N 1
ATOM 1035 C CA . PRO A 1 131 ? 8.899 1.402 0.275 1.00 93.94 131 PRO A CA 1
ATOM 1036 C C . PRO A 1 131 ? 8.741 0.535 1.532 1.00 93.94 131 PRO A C 1
ATOM 1038 O O . PRO A 1 131 ? 7.748 -0.173 1.662 1.00 93.94 131 PRO A O 1
ATOM 1041 N N . TRP A 1 132 ? 9.669 0.636 2.490 1.00 95.75 132 TRP A N 1
ATOM 1042 C CA . TRP A 1 132 ? 9.619 -0.060 3.779 1.00 95.75 132 TRP A CA 1
ATOM 1043 C C . TRP A 1 132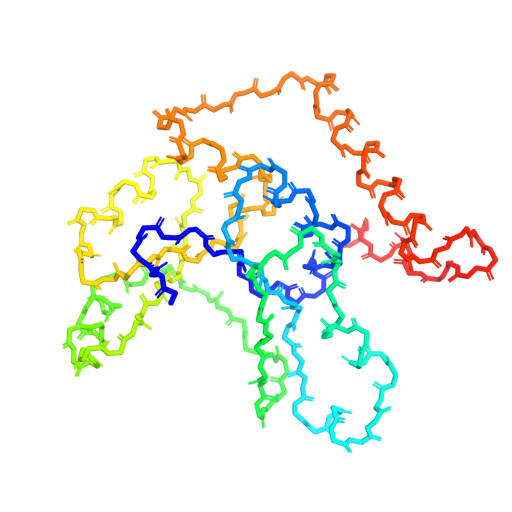 ? 8.642 0.538 4.804 1.00 95.75 132 TRP A C 1
ATOM 1045 O O . TRP A 1 132 ? 8.504 -0.020 5.887 1.00 95.75 132 TRP A O 1
ATOM 1055 N N . ILE A 1 133 ? 7.909 1.617 4.491 1.00 96.50 133 ILE A N 1
ATOM 1056 C CA . ILE A 1 133 ? 6.891 2.192 5.395 1.00 96.50 133 ILE A CA 1
ATOM 1057 C C . ILE A 1 133 ? 5.841 1.166 5.841 1.00 96.50 133 ILE A C 1
ATOM 1059 O O . ILE A 1 133 ? 5.355 1.212 6.967 1.00 96.50 133 ILE A O 1
ATOM 1063 N N . PHE A 1 134 ? 5.505 0.207 4.978 1.00 96.75 134 PHE A N 1
ATOM 1064 C CA . PHE A 1 134 ? 4.584 -0.873 5.325 1.00 96.75 134 PHE A CA 1
ATOM 1065 C C . PHE A 1 134 ? 5.143 -1.748 6.455 1.00 96.75 134 PHE A C 1
ATOM 1067 O O . PHE A 1 134 ? 4.406 -2.132 7.364 1.00 96.75 134 PHE A O 1
ATOM 1074 N N . GLN A 1 135 ? 6.451 -2.001 6.431 1.00 96.44 135 GLN A N 1
ATOM 1075 C CA . GLN A 1 135 ? 7.149 -2.760 7.459 1.00 96.44 135 GLN A CA 1
ATOM 1076 C C . GLN A 1 135 ? 7.253 -1.943 8.749 1.00 96.44 135 GLN A C 1
ATOM 1078 O O . GLN A 1 135 ? 6.958 -2.475 9.814 1.00 96.44 135 GLN A O 1
ATOM 1083 N N . GLU A 1 136 ? 7.559 -0.643 8.658 1.00 95.88 136 GLU A N 1
ATOM 1084 C CA . GLU A 1 136 ? 7.539 0.271 9.813 1.00 95.88 136 GLU A CA 1
ATOM 1085 C C . GLU A 1 136 ? 6.192 0.246 10.540 1.00 95.88 136 GLU A C 1
ATOM 1087 O O . GLU A 1 136 ? 6.145 0.169 11.766 1.00 95.88 136 GLU A O 1
ATOM 1092 N N . ILE A 1 137 ? 5.087 0.271 9.787 1.00 96.25 137 ILE A N 1
ATOM 1093 C CA . ILE A 1 137 ? 3.730 0.236 10.340 1.00 96.25 137 ILE A CA 1
ATOM 1094 C C . ILE A 1 137 ? 3.436 -1.110 11.007 1.00 96.25 137 ILE A C 1
ATOM 1096 O O . ILE A 1 137 ? 2.897 -1.143 12.114 1.00 96.25 137 ILE A O 1
ATOM 1100 N N . LYS A 1 138 ? 3.801 -2.221 10.358 1.00 95.00 138 LYS A N 1
ATOM 1101 C CA . LYS A 1 138 ? 3.581 -3.572 10.898 1.00 95.00 138 LYS A CA 1
ATOM 1102 C C . LYS A 1 138 ? 4.400 -3.834 12.158 1.00 95.00 138 LYS A C 1
ATOM 1104 O O . LYS A 1 138 ? 3.891 -4.428 13.105 1.00 95.00 138 LYS A O 1
ATOM 1109 N N . GLU A 1 139 ? 5.643 -3.372 12.178 1.00 96.12 139 GLU A N 1
ATOM 1110 C CA . GLU A 1 139 ? 6.566 -3.546 13.301 1.00 96.12 139 GLU A CA 1
ATOM 1111 C C . GLU A 1 139 ? 6.457 -2.431 14.349 1.00 96.12 139 GLU A C 1
ATOM 1113 O O . GLU A 1 139 ? 7.048 -2.542 15.421 1.00 96.12 139 GLU A O 1
ATOM 1118 N N . LYS A 1 140 ? 5.675 -1.381 14.067 1.00 95.94 140 LYS A N 1
ATOM 1119 C CA . LYS A 1 140 ? 5.454 -0.210 14.929 1.00 95.94 140 LYS A CA 1
ATOM 1120 C C . LYS A 1 140 ? 6.760 0.460 15.364 1.00 95.94 140 LYS A C 1
ATOM 1122 O O . LYS A 1 140 ? 6.943 0.780 16.539 1.00 95.94 140 LYS A O 1
ATOM 1127 N N . ARG A 1 141 ? 7.678 0.651 14.416 1.00 94.12 141 ARG A N 1
ATOM 1128 C CA . ARG A 1 141 ? 8.978 1.296 14.647 1.00 94.12 141 ARG A 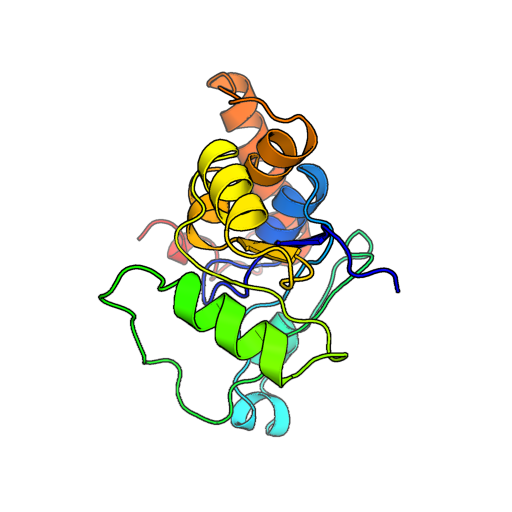CA 1
ATOM 1129 C C . ARG A 1 141 ? 9.428 2.096 13.435 1.00 94.12 141 ARG A C 1
ATOM 1131 O O . ARG A 1 141 ? 9.120 1.727 12.304 1.00 94.12 141 ARG A O 1
ATOM 1138 N N . ILE A 1 142 ? 10.228 3.138 13.663 1.00 92.44 142 ILE A N 1
ATOM 1139 C CA . ILE A 1 142 ? 10.980 3.779 12.580 1.00 92.44 142 ILE A CA 1
ATOM 1140 C C . ILE A 1 142 ? 12.072 2.809 12.128 1.00 92.44 142 ILE A C 1
ATOM 1142 O O . ILE A 1 142 ? 12.770 2.200 12.947 1.00 92.44 142 ILE A O 1
ATOM 1146 N N . MET A 1 143 ? 12.228 2.679 10.816 1.00 92.69 143 MET A N 1
ATOM 1147 C CA . MET A 1 143 ? 13.345 1.977 10.213 1.00 92.69 143 MET A CA 1
ATOM 1148 C C . MET A 1 143 ? 14.285 2.993 9.580 1.00 92.69 143 MET A C 1
ATOM 1150 O O . MET A 1 143 ? 13.849 3.898 8.873 1.00 92.69 143 MET A O 1
ATOM 1154 N N . ASP A 1 144 ? 15.584 2.794 9.775 1.00 93.44 144 ASP A N 1
ATOM 1155 C CA . ASP A 1 144 ? 16.610 3.523 9.036 1.00 93.44 144 ASP A CA 1
ATOM 1156 C C . ASP A 1 144 ? 17.536 2.526 8.332 1.00 93.44 144 ASP A C 1
ATOM 1158 O O . ASP A 1 144 ? 18.575 2.152 8.878 1.00 93.44 144 ASP A O 1
ATOM 1162 N N . PRO A 1 145 ? 17.131 2.014 7.152 1.00 93.69 145 PRO A N 1
ATOM 1163 C CA . PRO A 1 145 ? 17.967 1.102 6.392 1.00 93.69 145 PRO A CA 1
ATOM 1164 C C . PRO A 1 145 ? 19.264 1.797 5.987 1.00 93.69 145 PRO A C 1
ATOM 1166 O O . PRO A 1 145 ? 19.246 2.920 5.467 1.00 93.69 145 PRO A O 1
ATOM 1169 N N . SER A 1 146 ? 20.374 1.093 6.172 1.00 96.56 146 SER A N 1
ATOM 1170 C CA . SER A 1 146 ? 21.707 1.503 5.747 1.00 96.56 146 SER A CA 1
ATOM 1171 C C . SER A 1 146 ? 21.780 1.750 4.236 1.00 96.56 146 SER A C 1
ATOM 1173 O O . SER A 1 146 ? 20.940 1.299 3.451 1.00 96.56 146 SER A O 1
ATOM 1175 N N . SER A 1 147 ? 22.828 2.444 3.791 1.00 94.88 147 SER A N 1
ATOM 1176 C CA . SER A 1 147 ? 23.082 2.664 2.362 1.00 94.88 147 SER A CA 1
ATOM 1177 C C . SER A 1 147 ? 23.164 1.355 1.568 1.00 94.88 147 SER A C 1
ATOM 1179 O O . SER A 1 147 ? 22.633 1.291 0.461 1.00 94.88 147 SER A O 1
ATOM 1181 N N . SER A 1 148 ? 23.761 0.306 2.142 1.00 96.75 148 SER A N 1
ATOM 1182 C CA . SER A 1 148 ? 23.842 -1.023 1.527 1.00 96.75 148 SER A CA 1
ATOM 1183 C C . SER A 1 148 ? 22.464 -1.661 1.348 1.00 96.75 148 SER A C 1
ATOM 1185 O O . SER A 1 148 ? 22.148 -2.124 0.256 1.00 96.75 148 SER A O 1
ATOM 1187 N N . GLU A 1 149 ? 21.600 -1.615 2.366 1.00 94.69 149 GLU A N 1
ATOM 1188 C CA . GLU A 1 149 ? 20.233 -2.153 2.267 1.00 94.69 149 GLU A CA 1
ATOM 1189 C C . GLU A 1 149 ? 19.391 -1.392 1.233 1.00 94.69 149 GLU A C 1
ATOM 1191 O O . GLU A 1 149 ? 18.616 -1.989 0.480 1.00 94.69 149 GLU A O 1
ATOM 1196 N N . ARG A 1 150 ? 19.572 -0.067 1.147 1.00 93.38 150 ARG A N 1
ATOM 1197 C CA . ARG A 1 150 ? 18.932 0.757 0.111 1.00 93.38 150 ARG A CA 1
ATOM 1198 C C . ARG A 1 150 ? 19.447 0.403 -1.287 1.00 93.38 150 ARG A C 1
ATOM 1200 O O . ARG A 1 150 ? 18.652 0.331 -2.222 1.00 93.38 150 ARG A O 1
ATOM 1207 N N . LEU A 1 151 ? 20.746 0.141 -1.439 1.00 93.56 151 LEU A N 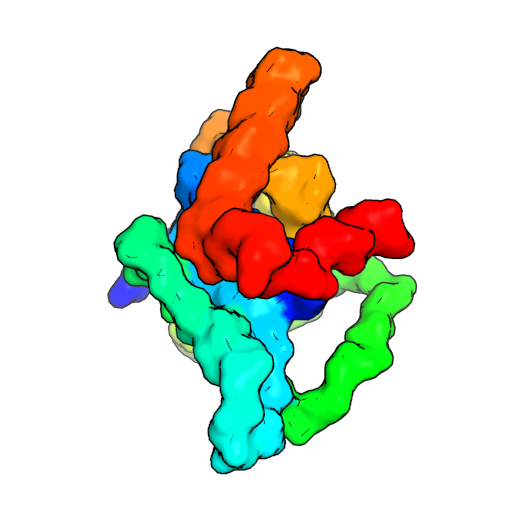1
ATOM 1208 C CA . LEU A 1 151 ? 21.329 -0.292 -2.711 1.00 93.56 151 LEU A CA 1
ATOM 1209 C C . LEU A 1 151 ? 20.806 -1.673 -3.134 1.00 93.56 151 LEU A C 1
ATOM 1211 O O . LEU A 1 151 ? 20.452 -1.867 -4.297 1.00 93.56 151 LEU A O 1
ATOM 1215 N N . ASP A 1 152 ? 20.676 -2.607 -2.196 1.00 95.06 152 ASP A N 1
ATOM 1216 C CA . ASP A 1 152 ? 20.094 -3.926 -2.458 1.00 95.06 152 ASP A CA 1
ATOM 1217 C C . ASP A 1 152 ? 18.616 -3.839 -2.860 1.00 95.06 152 ASP A C 1
ATOM 1219 O O . ASP A 1 152 ? 18.144 -4.589 -3.721 1.00 95.06 152 ASP A O 1
ATOM 1223 N N . MET A 1 153 ? 17.868 -2.890 -2.293 1.00 92.56 153 MET A N 1
ATOM 1224 C CA . MET A 1 153 ? 16.508 -2.592 -2.738 1.00 92.56 153 MET A CA 1
ATOM 1225 C C . MET A 1 153 ? 16.480 -2.106 -4.195 1.00 92.56 153 MET A C 1
ATOM 1227 O O . MET A 1 153 ? 15.677 -2.615 -4.978 1.00 92.56 153 MET A O 1
ATOM 1231 N N . LEU A 1 154 ? 17.371 -1.187 -4.584 1.00 90.38 154 LEU A N 1
ATOM 1232 C CA . LEU A 1 154 ? 17.485 -0.735 -5.977 1.00 90.38 154 LEU A CA 1
ATOM 1233 C C . LEU A 1 154 ? 17.848 -1.890 -6.913 1.00 90.38 154 LEU A C 1
ATOM 1235 O O . LEU A 1 154 ? 17.250 -2.035 -7.975 1.00 90.38 154 LEU A O 1
ATOM 1239 N N . ARG A 1 155 ? 18.765 -2.766 -6.494 1.00 91.38 155 ARG A N 1
ATOM 1240 C CA . ARG A 1 155 ? 19.122 -3.971 -7.249 1.00 91.38 155 ARG A CA 1
ATOM 1241 C C . ARG A 1 155 ? 17.907 -4.871 -7.490 1.00 91.38 155 ARG A C 1
ATOM 1243 O O . ARG A 1 155 ? 17.704 -5.322 -8.616 1.00 91.38 155 ARG A O 1
ATOM 1250 N N . ARG A 1 156 ? 17.086 -5.125 -6.463 1.00 92.75 156 ARG A N 1
ATOM 1251 C CA . ARG A 1 156 ? 15.840 -5.901 -6.608 1.00 92.75 156 ARG A CA 1
ATOM 1252 C C . ARG A 1 156 ? 14.857 -5.224 -7.555 1.00 92.75 156 ARG A C 1
ATOM 1254 O O . ARG A 1 156 ? 14.327 -5.892 -8.437 1.00 92.75 156 ARG A O 1
ATOM 1261 N N . PHE A 1 157 ? 14.661 -3.914 -7.415 1.00 91.00 157 PHE A N 1
ATOM 1262 C CA . PHE A 1 157 ? 13.794 -3.149 -8.309 1.00 91.00 157 PHE A CA 1
ATOM 1263 C C . PHE A 1 157 ? 14.239 -3.279 -9.773 1.00 91.00 157 PHE A C 1
ATOM 1265 O O . PHE A 1 157 ? 13.415 -3.594 -10.630 1.00 91.00 157 PHE A O 1
ATOM 1272 N N . THR A 1 158 ? 15.538 -3.137 -10.054 1.00 90.00 158 THR A N 1
ATOM 1273 C CA . THR A 1 158 ? 16.100 -3.321 -11.400 1.00 90.00 158 THR A CA 1
ATOM 1274 C C . THR A 1 158 ? 15.862 -4.733 -11.928 1.00 90.00 158 THR A C 1
ATOM 1276 O O . THR A 1 158 ? 15.416 -4.886 -13.062 1.00 90.00 158 THR A O 1
ATOM 1279 N N . ASN A 1 159 ? 16.084 -5.768 -11.111 1.00 89.94 159 ASN A N 1
ATOM 1280 C CA . ASN A 1 159 ? 15.817 -7.152 -11.515 1.00 89.94 159 ASN A CA 1
ATOM 1281 C C . ASN A 1 159 ? 14.335 -7.367 -11.860 1.00 89.94 159 ASN A C 1
ATOM 1283 O O . ASN A 1 159 ? 14.020 -7.974 -12.878 1.00 89.94 159 ASN A O 1
ATOM 1287 N N . TYR A 1 160 ? 13.416 -6.812 -11.068 1.00 90.38 160 TYR A N 1
ATOM 1288 C CA . TYR A 1 160 ? 11.984 -6.881 -11.369 1.00 90.38 160 TYR A CA 1
ATOM 1289 C C . TYR A 1 160 ? 11.610 -6.093 -12.617 1.00 90.38 160 TYR A C 1
ATOM 1291 O O . TYR A 1 160 ? 10.714 -6.508 -13.351 1.00 90.38 160 TYR A O 1
ATOM 1299 N N . GLY A 1 161 ? 12.303 -4.984 -12.874 1.00 85.75 161 GLY A N 1
ATOM 1300 C CA . GLY A 1 161 ? 12.199 -4.246 -14.123 1.00 85.75 161 GLY A CA 1
ATOM 1301 C C . GLY A 1 161 ? 12.602 -5.095 -15.325 1.00 85.75 161 GLY A C 1
ATOM 1302 O O . GLY A 1 161 ? 11.851 -5.160 -16.293 1.00 85.75 161 GLY A O 1
ATOM 1303 N N . LEU A 1 162 ? 13.725 -5.809 -15.240 1.00 86.44 162 LEU A N 1
ATOM 1304 C CA . LEU A 1 162 ? 14.183 -6.719 -16.294 1.00 86.44 162 LEU A CA 1
ATOM 1305 C C . LEU A 1 162 ? 13.204 -7.878 -16.525 1.00 86.44 162 LEU A C 1
ATOM 1307 O O . LEU A 1 162 ? 12.912 -8.197 -17.676 1.00 86.44 162 LEU A O 1
ATOM 1311 N N . ASP A 1 163 ? 12.647 -8.462 -15.459 1.00 85.31 163 ASP A N 1
ATOM 1312 C CA . ASP A 1 163 ? 11.603 -9.494 -15.565 1.00 85.31 163 ASP A CA 1
ATOM 1313 C C . ASP A 1 163 ? 10.349 -8.968 -16.284 1.00 85.31 163 ASP A C 1
ATOM 1315 O O . ASP A 1 163 ? 9.695 -9.693 -17.035 1.00 85.31 163 ASP A O 1
ATOM 1319 N N . HIS A 1 164 ? 9.978 -7.711 -16.017 1.00 82.88 164 HIS A N 1
ATOM 1320 C CA . HIS A 1 164 ? 8.719 -7.129 -16.472 1.00 82.88 164 HIS A CA 1
ATOM 1321 C C . HIS A 1 164 ? 8.801 -6.524 -17.880 1.00 82.88 164 HIS A C 1
ATOM 1323 O O . HIS A 1 164 ? 7.949 -6.811 -18.722 1.00 82.88 164 HIS A O 1
ATOM 1329 N N . TRP A 1 165 ? 9.808 -5.689 -18.133 1.00 80.44 165 TRP A N 1
ATOM 1330 C CA . TRP A 1 165 ? 9.998 -4.960 -19.391 1.00 80.44 165 TRP A CA 1
ATOM 1331 C C . TRP A 1 165 ? 10.898 -5.714 -20.382 1.00 80.44 165 TRP A C 1
ATOM 1333 O O . TRP A 1 165 ? 10.831 -5.477 -21.589 1.00 80.44 165 TRP A O 1
ATOM 1343 N N . GLY A 1 166 ? 11.688 -6.677 -19.904 1.00 75.06 166 GLY A N 1
ATOM 1344 C CA . GLY A 1 166 ? 12.730 -7.338 -20.684 1.00 75.06 166 GLY A CA 1
ATOM 1345 C C . GLY A 1 166 ? 14.039 -6.543 -20.716 1.00 75.06 166 GLY A C 1
ATOM 1346 O O . GLY A 1 166 ? 14.129 -5.435 -20.195 1.00 75.06 166 GLY A O 1
ATOM 1347 N N . SER A 1 167 ? 15.070 -7.127 -21.332 1.00 71.81 167 SER A N 1
ATOM 1348 C CA . SER A 1 167 ? 16.350 -6.457 -21.589 1.00 71.81 167 SER A CA 1
ATOM 1349 C C . SER A 1 167 ? 16.262 -5.473 -22.763 1.00 71.81 167 SER A C 1
ATOM 1351 O O . SER A 1 167 ? 15.291 -5.504 -23.523 1.00 71.81 167 SER A O 1
ATOM 1353 N N . ASP A 1 168 ? 17.294 -4.635 -22.919 1.00 62.19 168 ASP A N 1
ATOM 1354 C CA . ASP A 1 168 ? 17.425 -3.460 -23.809 1.00 62.19 168 ASP A CA 1
ATOM 1355 C C . ASP A 1 168 ? 16.877 -3.585 -25.241 1.00 62.19 168 ASP A C 1
ATOM 1357 O O . ASP A 1 168 ? 16.520 -2.585 -25.856 1.00 62.19 168 ASP A O 1
ATOM 1361 N N . ASN A 1 169 ? 16.672 -4.795 -25.756 1.00 49.84 169 ASN A N 1
ATOM 1362 C CA . ASN A 1 169 ? 15.943 -5.026 -27.004 1.00 49.84 169 ASN A CA 1
ATOM 1363 C C . ASN A 1 169 ? 14.437 -4.663 -26.930 1.00 49.84 169 ASN A C 1
ATOM 1365 O O . ASN A 1 169 ? 13.742 -4.762 -27.941 1.00 49.84 169 ASN A O 1
ATOM 1369 N N . ARG A 1 170 ? 13.911 -4.279 -25.753 1.00 48.56 170 ARG A N 1
ATOM 1370 C CA . ARG A 1 170 ? 12.509 -3.865 -25.519 1.00 48.56 170 ARG A CA 1
ATOM 1371 C C . ARG A 1 170 ? 12.342 -2.595 -24.661 1.00 48.56 170 ARG A C 1
ATOM 1373 O O . ARG A 1 170 ? 11.220 -2.270 -24.278 1.00 48.56 170 ARG A O 1
ATOM 1380 N N . VAL A 1 171 ? 13.419 -1.868 -24.353 1.00 43.44 171 VAL A N 1
ATOM 1381 C CA . VAL A 1 171 ? 13.436 -0.839 -23.296 1.00 43.44 171 VAL A CA 1
ATOM 1382 C C . VAL A 1 171 ? 13.455 0.574 -23.883 1.00 43.44 171 VAL A C 1
ATOM 1384 O O . VAL A 1 171 ? 14.509 1.164 -24.080 1.00 43.44 171 VAL A O 1
ATOM 1387 N N . SER A 1 172 ? 12.282 1.161 -24.118 1.00 43.88 172 SER A N 1
ATOM 1388 C CA . SER A 1 172 ? 12.149 2.622 -24.268 1.00 43.88 172 SER A CA 1
ATOM 1389 C C . SER A 1 172 ? 11.559 3.295 -23.020 1.00 43.88 172 SER A C 1
ATOM 1391 O O . SER A 1 172 ? 11.271 4.481 -23.066 1.00 43.88 172 SER A O 1
ATOM 1393 N N . GLN A 1 173 ? 11.344 2.557 -21.921 1.00 47.25 173 GLN A N 1
ATOM 1394 C CA . GLN A 1 173 ? 10.604 3.035 -20.737 1.00 47.25 173 GLN A CA 1
ATOM 1395 C C . GLN A 1 173 ? 11.451 3.217 -19.464 1.00 47.25 173 GLN A C 1
ATOM 1397 O O . GLN A 1 173 ? 10.955 3.770 -18.488 1.00 47.25 173 GLN A O 1
ATOM 1402 N N . PHE A 1 174 ? 12.718 2.784 -19.432 1.00 41.28 174 PHE A N 1
ATOM 1403 C CA . PHE A 1 174 ? 13.546 2.891 -18.216 1.00 41.28 174 PHE A CA 1
ATOM 1404 C C . PHE A 1 174 ? 14.052 4.323 -17.953 1.00 41.28 174 PHE A C 1
ATOM 1406 O O . PHE A 1 174 ? 14.298 4.690 -16.806 1.00 41.28 174 PHE A O 1
ATOM 1413 N N . CYS A 1 175 ? 14.175 5.154 -18.993 1.00 39.72 175 CYS A N 1
ATOM 1414 C CA . CYS A 1 175 ? 14.711 6.515 -18.878 1.00 39.72 175 CYS A CA 1
ATOM 1415 C C . CYS A 1 175 ? 13.722 7.541 -18.296 1.00 39.72 175 CYS A C 1
ATOM 1417 O O . CYS A 1 175 ? 14.164 8.575 -17.802 1.00 39.72 175 CYS A O 1
ATOM 1419 N N . ASP A 1 176 ? 12.418 7.253 -18.276 1.00 41.31 176 ASP A N 1
ATOM 1420 C CA . ASP A 1 176 ? 11.393 8.222 -17.851 1.00 41.31 176 ASP A CA 1
ATOM 1421 C C . ASP A 1 176 ? 11.237 8.330 -16.320 1.00 41.31 176 ASP A C 1
ATOM 1423 O O . ASP A 1 176 ? 10.499 9.178 -15.832 1.00 41.31 176 ASP A O 1
ATOM 1427 N N . LEU A 1 177 ? 11.928 7.490 -15.538 1.00 38.19 177 LEU A N 1
ATOM 1428 C CA . LEU A 1 177 ? 11.861 7.485 -14.066 1.00 38.19 177 LEU A CA 1
ATOM 1429 C C . LEU A 1 177 ? 12.931 8.361 -13.383 1.00 38.19 177 LEU A C 1
ATOM 1431 O O . LEU A 1 177 ? 12.925 8.473 -12.158 1.00 38.19 177 LEU A O 1
ATOM 1435 N N . LEU A 1 178 ? 13.858 8.954 -14.146 1.00 32.50 178 LEU A N 1
ATOM 1436 C CA . LEU A 1 178 ? 14.972 9.770 -13.628 1.00 32.50 178 LEU A CA 1
ATOM 1437 C C . LEU A 1 178 ? 14.881 11.264 -14.001 1.00 32.50 178 LEU A C 1
ATOM 1439 O O . LEU A 1 178 ? 15.843 12.004 -13.783 1.00 32.50 178 LEU A O 1
ATOM 1443 N N . HIS A 1 179 ? 13.733 11.712 -14.514 1.00 28.27 179 HIS A N 1
ATOM 1444 C CA . HIS A 1 179 ? 13.427 13.110 -14.835 1.00 28.27 179 HIS A CA 1
ATOM 1445 C C . HIS A 1 179 ? 12.078 13.529 -14.245 1.00 28.27 179 HIS A C 1
ATOM 1447 O O . HIS A 1 179 ? 11.942 14.735 -13.934 1.00 28.27 179 HIS A O 1
#